Protein AF-A0A9P3E677-F1 (afdb_monomer_lite)

Foldseek 3Di:
DVVVVVVVVVVVVVCVVCVVVDPPDPDDDDDFDADLVGDTDPSNVVVLVVCCVPDDPVVSVVVVVVVVVVSVVVNVVVVVD

Structure (mmCIF, N/CA/C/O backbone):
data_AF-A0A9P3E677-F1
#
_entry.id   AF-A0A9P3E677-F1
#
loop_
_atom_site.group_PDB
_atom_site.id
_atom_site.type_symbol
_atom_site.label_atom_id
_atom_site.label_alt_id
_atom_site.label_comp_id
_atom_site.label_asym_id
_atom_site.label_entity_id
_atom_site.label_seq_id
_atom_site.pdbx_PDB_ins_code
_atom_site.Cartn_x
_atom_site.Cartn_y
_atom_site.Cartn_z
_atom_site.occupancy
_atom_site.B_iso_or_equiv
_atom_site.auth_seq_id
_atom_site.auth_comp_id
_atom_site.auth_asym_id
_atom_site.auth_atom_id
_atom_site.pdbx_PDB_model_num
ATOM 1 N N . MET A 1 1 ? 1.971 -14.411 -29.778 1.00 58.97 1 MET A N 1
ATOM 2 C CA . MET A 1 1 ? 1.248 -15.488 -29.061 1.00 58.97 1 MET A CA 1
ATOM 3 C C . MET A 1 1 ? 2.140 -16.370 -28.164 1.00 58.97 1 MET A C 1
ATOM 5 O O . MET A 1 1 ? 1.666 -16.816 -27.133 1.00 58.97 1 MET A O 1
ATOM 9 N N . LEU A 1 2 ? 3.428 -16.605 -28.475 1.00 59.84 2 LEU A N 1
ATOM 10 C CA . LEU A 1 2 ? 4.331 -17.428 -27.633 1.00 59.84 2 LEU A CA 1
ATOM 11 C C . LEU A 1 2 ? 4.841 -16.741 -26.344 1.00 59.84 2 LEU A C 1
ATOM 13 O O . LEU A 1 2 ? 5.010 -17.410 -25.327 1.00 59.84 2 LEU A O 1
ATOM 17 N N . LYS A 1 3 ? 5.043 -15.413 -26.359 1.00 59.44 3 LYS A N 1
ATOM 18 C CA . LYS A 1 3 ? 5.541 -14.644 -25.198 1.00 59.44 3 LYS A CA 1
ATOM 19 C C . LYS A 1 3 ? 4.578 -14.653 -24.003 1.00 59.44 3 LYS A C 1
ATOM 21 O O . LYS A 1 3 ? 5.023 -14.783 -22.870 1.00 59.44 3 LYS A O 1
ATOM 26 N N . SER A 1 4 ? 3.268 -14.591 -24.252 1.00 73.31 4 SER A N 1
ATOM 27 C CA . SER A 1 4 ? 2.248 -14.672 -23.198 1.00 73.31 4 SER A CA 1
ATOM 28 C C . SER A 1 4 ? 2.207 -16.050 -22.536 1.00 73.31 4 SER A C 1
ATOM 30 O O . SER A 1 4 ? 2.028 -16.143 -21.329 1.00 73.31 4 SER A O 1
ATOM 32 N N . ARG A 1 5 ? 2.453 -17.129 -23.293 1.00 81.06 5 ARG A N 1
ATOM 33 C CA . ARG A 1 5 ? 2.470 -18.498 -22.755 1.00 81.06 5 ARG A CA 1
ATOM 34 C C . ARG A 1 5 ? 3.633 -18.738 -21.787 1.00 81.06 5 ARG A C 1
ATOM 36 O O . ARG A 1 5 ? 3.459 -19.430 -20.792 1.00 81.06 5 ARG A O 1
ATOM 43 N N . LEU A 1 6 ? 4.807 -18.177 -22.080 1.00 87.12 6 LEU A N 1
ATOM 44 C CA . LEU A 1 6 ? 5.974 -18.234 -21.189 1.00 87.12 6 LEU A CA 1
ATOM 45 C C . LEU A 1 6 ? 5.769 -17.382 -19.933 1.00 87.12 6 LEU A C 1
ATOM 47 O O . LEU A 1 6 ? 6.040 -17.860 -18.835 1.00 87.12 6 LEU A O 1
ATOM 51 N N . ALA A 1 7 ? 5.239 -16.165 -20.089 1.00 83.69 7 ALA A N 1
ATOM 52 C CA . ALA A 1 7 ? 4.919 -15.295 -18.960 1.00 83.69 7 ALA A CA 1
ATOM 53 C C . ALA A 1 7 ? 3.904 -15.947 -18.010 1.00 83.69 7 ALA A C 1
ATOM 55 O O . ALA A 1 7 ? 4.143 -15.981 -16.808 1.00 83.69 7 ALA A O 1
ATOM 56 N N . ASN A 1 8 ? 2.829 -16.538 -18.541 1.00 85.75 8 ASN A N 1
ATOM 57 C CA . ASN A 1 8 ? 1.820 -17.206 -17.720 1.00 85.75 8 ASN A CA 1
ATOM 58 C C . ASN A 1 8 ? 2.407 -18.406 -16.966 1.00 85.75 8 ASN A C 1
ATOM 60 O O . ASN A 1 8 ? 2.246 -18.477 -15.758 1.00 85.75 8 ASN A O 1
ATOM 64 N N . LYS A 1 9 ? 3.197 -19.269 -17.624 1.00 90.69 9 LYS A N 1
ATOM 65 C CA . LYS A 1 9 ? 3.878 -20.387 -16.939 1.00 90.69 9 LYS A CA 1
ATOM 66 C C . LYS A 1 9 ? 4.785 -19.927 -15.796 1.00 90.69 9 LYS A C 1
ATOM 68 O O . LYS A 1 9 ? 4.843 -20.578 -14.757 1.00 90.69 9 LYS A O 1
ATOM 73 N N . TYR A 1 10 ? 5.512 -18.828 -15.997 1.00 88.50 10 TYR A N 1
ATOM 74 C CA . TYR A 1 10 ? 6.345 -18.246 -14.948 1.00 88.50 10 TYR A CA 1
ATOM 75 C C . TYR A 1 10 ? 5.493 -17.724 -13.785 1.00 88.50 10 TYR A C 1
ATOM 77 O O . TYR A 1 10 ? 5.781 -18.033 -12.630 1.00 88.50 10 TYR A O 1
ATOM 85 N N . LEU A 1 11 ? 4.427 -16.976 -14.082 1.00 86.94 11 LEU A N 1
ATOM 86 C CA . LEU A 1 11 ? 3.513 -16.447 -13.069 1.00 86.94 11 LEU A CA 1
ATOM 87 C C . LEU A 1 11 ? 2.824 -17.566 -12.277 1.00 86.94 11 LEU A C 1
ATOM 89 O O . LEU A 1 11 ? 2.751 -17.460 -11.056 1.00 86.94 11 LEU A O 1
ATOM 93 N N . ASP A 1 12 ? 2.403 -18.644 -12.940 1.00 87.56 12 ASP A N 1
ATOM 94 C CA . ASP A 1 12 ? 1.798 -19.819 -12.303 1.00 87.56 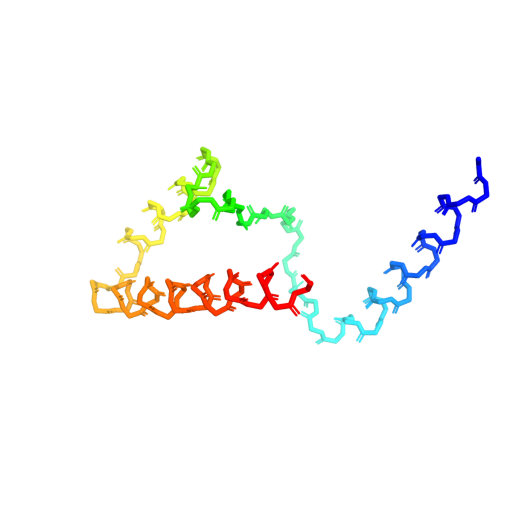12 ASP A CA 1
ATOM 95 C C . ASP A 1 12 ? 2.793 -20.510 -11.359 1.00 87.56 12 ASP A C 1
ATOM 97 O O . ASP A 1 12 ? 2.465 -20.800 -10.212 1.00 87.56 12 ASP A O 1
ATOM 101 N N . SER A 1 13 ? 4.051 -20.685 -11.781 1.00 89.06 13 SER A N 1
ATOM 102 C CA . SER A 1 13 ? 5.102 -21.255 -10.924 1.00 89.06 13 SER A CA 1
ATOM 103 C C . SER A 1 13 ? 5.403 -20.385 -9.698 1.00 89.06 13 SER A C 1
ATOM 105 O O . SER A 1 13 ? 5.579 -20.904 -8.591 1.00 89.06 13 SER A O 1
ATOM 107 N N . VAL A 1 14 ? 5.437 -19.060 -9.870 1.00 86.00 14 VAL A N 1
ATOM 108 C CA . VAL A 1 14 ? 5.587 -18.121 -8.750 1.00 86.00 14 VAL A CA 1
ATOM 109 C C . VAL A 1 14 ? 4.377 -18.205 -7.819 1.00 86.00 14 VAL A C 1
ATOM 111 O O . VAL A 1 14 ? 4.559 -18.214 -6.601 1.00 86.00 14 VAL A O 1
ATOM 114 N N . ALA A 1 15 ? 3.161 -18.288 -8.364 1.00 83.19 15 ALA A N 1
ATOM 115 C CA . ALA A 1 15 ? 1.938 -18.420 -7.582 1.00 83.19 15 ALA A CA 1
ATOM 116 C C . ALA A 1 15 ? 1.952 -19.706 -6.745 1.00 83.19 15 ALA A C 1
ATOM 118 O O . ALA A 1 15 ? 1.766 -19.619 -5.530 1.00 83.19 15 ALA A O 1
ATOM 119 N N . ASP A 1 16 ? 2.276 -20.850 -7.354 1.00 85.62 16 ASP A N 1
ATOM 120 C CA . ASP A 1 16 ? 2.401 -22.152 -6.686 1.00 85.62 16 ASP A CA 1
ATOM 121 C C . ASP A 1 16 ? 3.428 -22.117 -5.552 1.00 85.62 16 ASP A C 1
ATOM 123 O O . ASP A 1 16 ? 3.149 -22.540 -4.426 1.00 85.62 16 ASP A O 1
ATOM 127 N N . HIS A 1 17 ? 4.597 -21.517 -5.794 1.00 85.19 17 HIS A N 1
ATOM 128 C CA . HIS A 1 17 ? 5.617 -21.349 -4.759 1.00 85.19 17 HIS A CA 1
ATOM 129 C C . HIS A 1 17 ? 5.138 -20.470 -3.588 1.00 85.19 17 HIS A C 1
ATOM 131 O O . HIS A 1 17 ? 5.576 -20.639 -2.447 1.00 85.19 17 HIS A O 1
ATOM 137 N N . LYS A 1 18 ? 4.221 -19.531 -3.842 1.00 81.81 18 LYS A N 1
ATOM 138 C CA . LYS A 1 18 ? 3.658 -18.621 -2.835 1.00 81.81 18 LYS A CA 1
ATOM 139 C C . LYS A 1 18 ? 2.341 -19.115 -2.225 1.00 81.81 18 LYS A C 1
ATOM 141 O O . LYS A 1 18 ? 1.833 -18.440 -1.330 1.00 81.81 18 LYS A O 1
ATOM 146 N N . VAL A 1 19 ? 1.827 -20.292 -2.606 1.00 80.50 19 VAL A N 1
ATOM 147 C CA . VAL A 1 19 ? 0.558 -20.856 -2.090 1.00 80.50 19 VAL A CA 1
ATOM 148 C C . VAL A 1 19 ? 0.534 -20.926 -0.564 1.00 80.50 19 VAL A C 1
ATOM 150 O O . VAL A 1 19 ? -0.481 -20.598 0.043 1.00 80.50 19 VAL A O 1
ATOM 153 N N . ARG A 1 20 ? 1.662 -21.264 0.077 1.00 77.94 20 ARG A N 1
ATOM 154 C CA . ARG A 1 20 ? 1.767 -21.334 1.550 1.00 77.94 20 ARG A CA 1
ATOM 155 C C . ARG A 1 20 ? 1.552 -19.989 2.256 1.00 77.94 20 ARG A C 1
ATOM 157 O O . ARG A 1 20 ? 1.285 -19.969 3.451 1.00 77.94 20 ARG A O 1
ATOM 164 N N . HIS A 1 21 ? 1.669 -18.881 1.529 1.00 76.25 21 HIS A N 1
ATOM 165 C CA . HIS A 1 21 ? 1.437 -17.524 2.027 1.00 76.25 21 HIS A CA 1
ATOM 166 C C . HIS A 1 21 ? 0.190 -16.884 1.412 1.00 76.25 21 HIS A C 1
ATOM 168 O O . HIS A 1 21 ? -0.019 -15.677 1.558 1.00 76.25 21 HIS A O 1
ATOM 174 N N . ARG A 1 22 ? -0.633 -17.667 0.707 1.00 74.62 22 ARG A N 1
ATOM 175 C CA . ARG A 1 22 ? -1.877 -17.172 0.136 1.00 74.62 22 ARG A CA 1
ATOM 176 C C . ARG A 1 22 ? -2.829 -16.786 1.277 1.00 74.62 22 ARG A C 1
ATOM 178 O O . ARG A 1 22 ? -3.075 -17.612 2.156 1.00 74.62 22 ARG A O 1
ATOM 185 N N . PRO A 1 23 ? -3.386 -15.564 1.274 1.00 76.62 23 PRO A N 1
ATOM 186 C CA . PRO A 1 23 ? -4.443 -15.208 2.208 1.00 76.62 23 PRO A CA 1
ATOM 187 C C . PRO A 1 23 ? -5.628 -16.167 2.055 1.00 76.62 23 PRO A C 1
ATOM 189 O O . PRO A 1 23 ? -6.017 -16.491 0.935 1.00 76.62 23 PRO A O 1
ATOM 192 N N . THR A 1 24 ? -6.248 -16.575 3.162 1.00 81.81 24 THR A N 1
ATOM 193 C CA . THR A 1 24 ? -7.461 -17.418 3.148 1.00 81.81 24 THR A CA 1
ATOM 194 C C . THR A 1 24 ? -8.673 -16.700 2.535 1.00 81.81 24 THR A C 1
ATOM 196 O O . THR A 1 24 ? -9.706 -17.314 2.290 1.00 81.81 24 THR A O 1
ATOM 199 N N . SER A 1 25 ? -8.587 -15.386 2.304 1.00 81.56 25 SER A N 1
ATOM 200 C CA . SER A 1 25 ? -9.683 -14.607 1.739 1.00 81.56 25 SER A CA 1
ATOM 201 C C . SER A 1 25 ? -9.860 -14.870 0.239 1.00 81.56 25 SER A C 1
ATOM 203 O O . SER A 1 25 ? -8.909 -14.874 -0.539 1.00 81.56 25 SER A O 1
ATOM 205 N N . ASN A 1 26 ? -11.121 -14.997 -0.181 1.00 81.94 26 ASN A N 1
ATOM 206 C CA . ASN A 1 26 ? -11.514 -15.024 -1.595 1.00 81.94 26 ASN A CA 1
ATOM 207 C C . ASN A 1 26 ? -11.716 -13.613 -2.176 1.00 81.94 26 ASN A C 1
ATOM 209 O O . ASN A 1 26 ? -12.301 -13.456 -3.246 1.00 81.94 26 ASN A O 1
ATOM 213 N N . LEU A 1 27 ? -11.282 -12.573 -1.455 1.00 81.88 27 LEU A N 1
ATOM 214 C CA . LEU A 1 27 ? -11.414 -11.196 -1.917 1.00 81.88 27 LEU A CA 1
ATOM 215 C C . LEU A 1 27 ? -10.446 -10.944 -3.078 1.00 81.88 27 LEU A C 1
ATOM 217 O O . LEU A 1 27 ? -9.306 -11.418 -3.032 1.00 81.88 27 LEU A O 1
ATOM 221 N N . PRO A 1 28 ? -10.865 -10.184 -4.105 1.00 82.31 28 PRO A N 1
ATOM 222 C CA . PRO A 1 28 ? -9.973 -9.827 -5.192 1.00 82.31 28 PRO A CA 1
ATOM 223 C C . PRO A 1 28 ? -8.777 -9.037 -4.655 1.00 82.31 28 PRO A C 1
ATOM 225 O O . PRO A 1 28 ? -8.890 -8.228 -3.731 1.00 82.31 28 PRO A O 1
ATOM 228 N N . PHE A 1 29 ? -7.611 -9.265 -5.258 1.00 81.62 29 PHE A N 1
ATOM 229 C CA . PHE A 1 29 ? -6.429 -8.481 -4.940 1.00 81.62 29 PHE A CA 1
ATOM 230 C C . PHE A 1 29 ? -6.637 -7.028 -5.382 1.00 81.62 29 PHE A C 1
ATOM 232 O O . PHE A 1 29 ? -6.908 -6.750 -6.550 1.00 81.62 29 PHE A O 1
ATOM 239 N N . HIS A 1 30 ? -6.474 -6.097 -4.444 1.00 83.69 30 HIS A N 1
ATOM 240 C CA . HIS A 1 30 ? -6.509 -4.667 -4.719 1.00 83.69 30 HIS A CA 1
ATOM 241 C C . HIS A 1 30 ? -5.096 -4.090 -4.601 1.00 83.69 30 HIS A C 1
ATOM 243 O O . HIS A 1 30 ? -4.589 -3.960 -3.484 1.00 83.69 30 HIS A O 1
ATOM 249 N N . PRO A 1 31 ? -4.440 -3.751 -5.727 1.00 87.94 31 PRO A N 1
ATOM 250 C CA . PRO A 1 31 ? -3.078 -3.249 -5.688 1.00 87.94 31 PRO A CA 1
ATOM 251 C C . PRO A 1 31 ? -3.018 -1.856 -5.059 1.00 87.94 31 PRO A C 1
ATOM 253 O O . PRO A 1 31 ? -3.858 -0.990 -5.316 1.00 87.94 31 PRO A O 1
ATOM 256 N N . ILE A 1 32 ? -1.963 -1.640 -4.279 1.00 91.69 32 ILE A N 1
ATOM 257 C CA . ILE A 1 32 ? -1.547 -0.330 -3.784 1.00 91.69 32 ILE A CA 1
ATOM 258 C C . ILE A 1 32 ? -0.524 0.212 -4.776 1.00 91.69 32 ILE A C 1
ATOM 260 O O . ILE A 1 32 ? 0.555 -0.357 -4.932 1.00 91.69 32 ILE A O 1
ATOM 264 N N . VAL A 1 33 ? -0.886 1.284 -5.476 1.00 91.25 33 VAL A N 1
ATOM 265 C CA . VAL A 1 33 ? -0.130 1.800 -6.620 1.00 91.25 33 VAL A CA 1
ATOM 266 C C . VAL A 1 33 ? 0.300 3.237 -6.361 1.00 91.25 33 VAL A C 1
ATOM 268 O O . VAL A 1 33 ? -0.528 4.112 -6.091 1.00 91.25 33 VAL A O 1
ATOM 271 N N . PHE A 1 34 ? 1.602 3.463 -6.513 1.00 89.00 34 PHE A N 1
ATOM 272 C CA . PHE A 1 34 ? 2.247 4.767 -6.460 1.00 89.00 34 PHE A CA 1
ATOM 273 C C . PHE A 1 34 ? 2.858 5.099 -7.820 1.00 89.00 34 PHE A C 1
ATOM 275 O O . PHE A 1 34 ? 3.429 4.228 -8.476 1.00 89.00 34 PHE A O 1
ATOM 282 N N . SER A 1 35 ? 2.764 6.359 -8.239 1.00 86.94 35 SER A N 1
ATOM 283 C CA . SER A 1 35 ? 3.545 6.871 -9.363 1.00 86.94 35 SER A CA 1
ATOM 284 C C . SER A 1 35 ? 5.034 6.907 -9.009 1.00 86.94 35 SER A C 1
ATOM 286 O O . SER A 1 35 ? 5.411 6.881 -7.835 1.00 86.94 35 SER A O 1
ATOM 288 N N . LEU A 1 36 ? 5.890 7.088 -10.019 1.00 80.38 36 LEU A N 1
ATOM 289 C CA . LEU A 1 36 ? 7.319 7.335 -9.803 1.00 80.38 36 LEU A CA 1
ATOM 290 C C . LEU A 1 36 ? 7.561 8.548 -8.889 1.00 80.38 36 LEU A C 1
ATOM 292 O O . LEU A 1 36 ? 8.471 8.536 -8.060 1.00 80.38 36 LEU A O 1
ATOM 296 N N . SER A 1 37 ? 6.717 9.581 -8.999 1.00 81.31 37 SER A N 1
ATOM 297 C CA . SER A 1 37 ? 6.751 10.770 -8.141 1.00 81.31 37 SER A CA 1
ATOM 298 C C . SER A 1 37 ? 6.242 10.523 -6.710 1.00 81.31 37 SER A C 1
ATOM 300 O O . SER A 1 37 ? 6.457 11.375 -5.851 1.00 81.31 37 SER A O 1
ATOM 302 N N . GLY A 1 38 ? 5.665 9.353 -6.418 1.00 85.19 38 GLY A N 1
ATOM 303 C CA . GLY A 1 38 ? 5.115 8.985 -5.110 1.00 85.19 38 GLY A CA 1
ATOM 304 C C . GLY A 1 38 ? 3.626 9.309 -4.942 1.00 85.19 38 GLY A C 1
ATOM 305 O O . GLY A 1 38 ? 3.108 9.236 -3.831 1.00 85.19 38 GLY A O 1
ATOM 306 N N . MET A 1 39 ? 2.920 9.664 -6.018 1.00 89.56 39 MET A N 1
ATOM 307 C CA . MET A 1 39 ? 1.487 9.963 -5.970 1.00 89.56 39 MET A CA 1
ATOM 308 C C . MET A 1 39 ? 0.654 8.685 -5.965 1.00 89.56 39 MET A C 1
ATOM 310 O O . MET A 1 39 ? 0.851 7.798 -6.792 1.00 89.56 39 MET A O 1
ATOM 314 N N . MET A 1 40 ? -0.313 8.610 -5.056 1.00 93.62 40 MET A N 1
ATOM 315 C CA . MET A 1 40 ? -1.281 7.516 -4.990 1.00 93.62 40 MET A CA 1
ATOM 316 C C . MET A 1 40 ? -2.335 7.663 -6.088 1.00 93.62 40 MET A C 1
ATOM 318 O O . MET A 1 40 ? -2.821 8.765 -6.348 1.00 93.62 40 MET A O 1
ATOM 322 N N . ASN A 1 41 ? -2.753 6.549 -6.691 1.00 93.62 41 ASN A N 1
ATOM 323 C CA . ASN A 1 41 ? -3.961 6.555 -7.516 1.00 93.62 41 ASN A CA 1
ATOM 324 C C . ASN A 1 41 ? -5.237 6.622 -6.644 1.00 93.62 41 ASN A C 1
ATOM 326 O O . ASN A 1 41 ? -5.206 6.398 -5.431 1.00 93.62 41 ASN A O 1
ATOM 330 N N . GLY A 1 42 ? -6.390 6.890 -7.265 1.00 94.62 42 GLY A N 1
ATOM 331 C CA . GLY A 1 42 ? -7.653 7.064 -6.537 1.00 94.62 42 GLY A CA 1
ATOM 332 C C . GLY A 1 42 ? -8.085 5.846 -5.705 1.00 94.62 42 GLY A C 1
ATOM 333 O O . GLY A 1 42 ? -8.627 6.014 -4.612 1.00 94.62 42 GLY A O 1
ATOM 334 N N . SER A 1 43 ? -7.822 4.619 -6.173 1.00 92.81 43 SER A N 1
ATOM 335 C CA . SER A 1 43 ? -8.133 3.401 -5.407 1.00 92.81 43 SER A CA 1
ATOM 336 C C . SER A 1 43 ? -7.243 3.265 -4.171 1.00 92.81 43 SER A C 1
ATOM 338 O O . SER A 1 43 ? -7.743 2.956 -3.090 1.00 92.81 43 SER A O 1
ATOM 340 N N . THR A 1 44 ? -5.951 3.570 -4.298 1.00 95.06 44 THR A N 1
ATOM 341 C CA . THR A 1 44 ? -4.997 3.556 -3.183 1.00 95.06 44 THR A CA 1
ATOM 342 C C . THR A 1 44 ? -5.372 4.595 -2.133 1.00 95.06 44 THR A C 1
ATOM 344 O O . THR A 1 44 ? -5.410 4.274 -0.947 1.00 95.06 44 THR A O 1
ATOM 347 N N . THR A 1 45 ? -5.767 5.802 -2.545 1.00 95.25 45 THR A N 1
ATOM 348 C CA . THR A 1 45 ? -6.236 6.840 -1.615 1.00 95.25 45 THR A CA 1
ATOM 349 C C . THR A 1 45 ? -7.412 6.357 -0.760 1.00 95.25 45 THR A C 1
ATOM 351 O O . THR A 1 45 ? -7.420 6.574 0.453 1.00 95.25 45 THR A O 1
ATOM 354 N N . LYS A 1 46 ? -8.381 5.643 -1.353 1.00 95.50 46 LYS A N 1
ATOM 355 C CA . LYS A 1 46 ? -9.522 5.070 -0.613 1.00 95.50 46 LYS A CA 1
ATOM 356 C C . LYS A 1 46 ? -9.083 4.014 0.406 1.00 95.50 46 LYS A C 1
ATOM 358 O O . LYS A 1 46 ? -9.584 4.012 1.530 1.00 95.50 46 LYS A O 1
ATOM 363 N N . VAL A 1 47 ? -8.129 3.153 0.046 1.00 93.88 47 VAL A N 1
ATOM 364 C CA . VAL A 1 47 ? -7.561 2.151 0.966 1.00 93.88 47 VAL A CA 1
ATOM 365 C C . VAL A 1 47 ? -6.880 2.835 2.153 1.00 93.88 47 VAL A C 1
ATOM 367 O O . VAL A 1 47 ? -7.160 2.490 3.300 1.00 93.88 47 VAL A O 1
ATOM 370 N N . PHE A 1 48 ? -6.066 3.863 1.905 1.00 95.06 48 PHE A N 1
ATOM 371 C CA . PHE A 1 48 ? -5.380 4.606 2.966 1.00 95.06 48 PHE A CA 1
ATOM 372 C C . PHE A 1 48 ? -6.353 5.371 3.865 1.00 95.06 48 PHE A C 1
ATOM 374 O O . PHE A 1 48 ? -6.155 5.411 5.078 1.00 95.06 48 PHE A O 1
ATOM 381 N N . ALA A 1 49 ? -7.434 5.921 3.306 1.00 96.06 49 ALA A N 1
ATOM 382 C CA . ALA A 1 49 ? -8.500 6.536 4.093 1.00 96.06 49 ALA A CA 1
ATOM 383 C C . ALA A 1 49 ? -9.185 5.517 5.023 1.00 96.06 49 ALA A C 1
ATOM 385 O O . ALA A 1 49 ? -9.406 5.813 6.199 1.00 96.06 49 ALA A O 1
ATOM 386 N N . SER A 1 50 ? -9.459 4.305 4.527 1.00 95.81 50 SER A N 1
ATOM 387 C CA . SER A 1 50 ? -9.998 3.209 5.342 1.00 95.81 50 SER A CA 1
ATOM 388 C C . SER A 1 50 ? -9.031 2.817 6.463 1.00 95.81 50 SER A C 1
ATOM 390 O O . SER A 1 50 ? -9.410 2.781 7.633 1.00 95.81 50 SER A O 1
ATOM 392 N N . TRP A 1 51 ? -7.749 2.633 6.142 1.00 95.69 51 TRP A N 1
ATOM 393 C CA . TRP A 1 51 ? -6.716 2.314 7.129 1.00 95.69 51 TRP A CA 1
ATOM 394 C C . TRP A 1 51 ? -6.557 3.392 8.194 1.00 95.69 51 TRP A C 1
ATOM 396 O O . TRP A 1 51 ? -6.479 3.072 9.376 1.00 95.69 51 TRP A O 1
ATOM 406 N N . LYS A 1 52 ? -6.582 4.669 7.806 1.00 97.06 52 LYS A N 1
ATOM 407 C CA . LYS A 1 52 ? -6.530 5.794 8.747 1.00 97.06 52 LYS A CA 1
ATOM 408 C C . LYS A 1 52 ? -7.697 5.780 9.735 1.00 97.06 52 LYS A C 1
ATOM 410 O O . LYS A 1 52 ? -7.529 6.224 10.865 1.00 97.06 52 LYS A O 1
ATOM 415 N N . ARG A 1 53 ? -8.867 5.290 9.311 1.00 97.31 53 ARG A N 1
ATOM 416 C CA . ARG A 1 53 ? -10.063 5.182 10.156 1.00 97.31 53 ARG A CA 1
ATOM 417 C C . ARG A 1 53 ? -9.983 4.016 11.143 1.00 97.31 53 ARG A C 1
ATOM 419 O O . ARG A 1 53 ? -10.476 4.154 12.255 1.00 97.31 53 ARG A O 1
ATOM 426 N N . VAL A 1 54 ? -9.405 2.884 10.740 1.00 97.19 54 VAL A N 1
ATOM 427 C CA . VAL A 1 54 ? -9.373 1.657 11.564 1.00 97.19 54 VAL A CA 1
ATOM 428 C C . VAL A 1 54 ? -8.107 1.521 12.414 1.00 97.19 54 VAL A C 1
ATOM 430 O O . VAL A 1 54 ? -8.120 0.821 13.421 1.00 97.19 54 VAL A O 1
ATOM 433 N N . MET A 1 55 ? -7.005 2.168 12.027 1.00 97.69 55 MET A N 1
ATOM 434 C CA . MET A 1 55 ? -5.736 2.114 12.754 1.00 97.69 55 MET A CA 1
ATOM 435 C C . MET A 1 55 ? -5.633 3.230 13.793 1.00 97.69 55 MET A C 1
ATOM 437 O O . MET A 1 55 ? -6.134 4.338 13.603 1.00 97.69 55 MET A O 1
ATOM 441 N N . THR A 1 56 ? -4.877 2.979 14.865 1.00 98.06 56 THR A N 1
ATOM 442 C CA . THR A 1 56 ? -4.487 4.059 15.778 1.00 98.06 56 THR A CA 1
ATOM 443 C C . THR A 1 56 ? -3.610 5.079 15.049 1.00 98.06 56 THR A C 1
ATOM 445 O O . THR A 1 56 ? -2.860 4.743 14.124 1.00 98.06 56 THR A O 1
ATOM 448 N N . ARG A 1 57 ? -3.641 6.336 15.506 1.00 97.50 57 ARG A N 1
ATOM 449 C CA . ARG A 1 57 ? -2.818 7.415 14.937 1.00 97.50 57 ARG A CA 1
ATOM 450 C C . ARG A 1 57 ? -1.326 7.059 14.911 1.00 97.50 57 ARG A C 1
ATOM 452 O O . ARG A 1 57 ? -0.651 7.351 13.927 1.00 97.50 57 ARG A O 1
ATOM 459 N N . GLY A 1 58 ? -0.818 6.420 15.968 1.00 98.06 58 GLY A N 1
ATOM 460 C CA . GLY A 1 58 ? 0.581 5.994 16.066 1.00 98.06 58 GLY A CA 1
ATOM 461 C C . GLY A 1 58 ? 0.940 4.936 15.022 1.00 98.06 58 GLY A C 1
ATOM 462 O O . GLY A 1 58 ? 1.904 5.111 14.276 1.00 98.06 58 GLY A O 1
ATOM 463 N N . THR A 1 59 ? 0.122 3.886 14.909 1.00 98.06 59 THR A N 1
ATOM 464 C CA . THR A 1 59 ? 0.318 2.807 13.930 1.00 98.06 59 THR A CA 1
ATOM 465 C C . THR A 1 59 ? 0.241 3.326 12.497 1.00 98.06 59 THR A C 1
ATOM 467 O O . THR A 1 59 ? 1.118 3.020 11.689 1.00 98.06 59 THR A O 1
ATOM 470 N N . TYR A 1 60 ? -0.758 4.159 12.190 1.00 97.75 60 TYR A N 1
ATOM 471 C CA . TYR A 1 60 ? -0.920 4.751 10.863 1.00 97.75 60 TYR A CA 1
ATOM 472 C C . TYR A 1 60 ? 0.292 5.613 10.474 1.00 97.75 60 TYR A C 1
ATOM 474 O O . TYR A 1 60 ? 0.854 5.452 9.391 1.00 97.75 60 TYR A O 1
ATOM 482 N N . ASN A 1 61 ? 0.761 6.475 11.381 1.00 97.44 61 ASN A N 1
ATOM 483 C CA . ASN A 1 61 ? 1.929 7.323 11.134 1.00 97.44 61 ASN A CA 1
ATOM 484 C C . ASN A 1 61 ? 3.221 6.513 10.968 1.00 97.44 61 ASN A C 1
ATOM 486 O O . ASN A 1 61 ? 4.051 6.845 10.120 1.00 97.44 61 ASN A O 1
ATOM 490 N N . LEU A 1 62 ? 3.408 5.459 11.766 1.00 97.81 62 LEU A N 1
ATOM 491 C CA . LEU A 1 62 ? 4.565 4.576 11.636 1.00 97.81 62 LEU A CA 1
ATOM 492 C C . LEU A 1 62 ? 4.555 3.845 10.289 1.00 97.81 62 LEU A C 1
ATOM 494 O O . LEU A 1 62 ? 5.591 3.776 9.626 1.00 97.81 62 LEU A O 1
ATOM 498 N N . MET A 1 63 ? 3.391 3.339 9.872 1.00 96.38 63 MET A N 1
ATOM 499 C CA . MET A 1 63 ? 3.210 2.699 8.569 1.00 96.38 63 MET A CA 1
ATOM 500 C C . MET A 1 63 ? 3.561 3.662 7.429 1.00 96.38 63 MET A C 1
ATOM 502 O O . MET A 1 63 ? 4.373 3.303 6.577 1.00 96.38 63 MET A O 1
ATOM 506 N N . LEU A 1 64 ? 3.060 4.905 7.468 1.00 94.38 64 LEU A N 1
ATOM 507 C CA . LEU A 1 64 ? 3.403 5.925 6.472 1.00 94.38 64 LEU A CA 1
ATOM 508 C C . LEU A 1 64 ? 4.910 6.185 6.401 1.00 94.38 64 LEU A C 1
ATOM 510 O O . LEU A 1 64 ? 5.468 6.198 5.310 1.00 94.38 64 LEU A O 1
ATOM 514 N N . LYS A 1 65 ? 5.592 6.339 7.543 1.00 96.12 65 LYS A N 1
ATOM 515 C CA . LYS A 1 65 ? 7.048 6.565 7.569 1.00 96.12 65 LYS A CA 1
ATOM 516 C C . LYS A 1 65 ? 7.825 5.411 6.935 1.00 96.12 65 LYS A C 1
ATOM 518 O O . LYS A 1 65 ? 8.733 5.653 6.142 1.00 96.12 65 LYS A O 1
ATOM 523 N N . ARG A 1 66 ? 7.464 4.165 7.264 1.00 95.69 66 ARG A N 1
ATOM 524 C CA . ARG A 1 66 ? 8.104 2.969 6.691 1.00 95.69 66 ARG A CA 1
ATOM 525 C C . ARG A 1 66 ? 7.886 2.893 5.185 1.00 95.69 66 ARG A C 1
ATOM 527 O O . ARG A 1 66 ? 8.838 2.662 4.448 1.00 95.69 66 ARG A O 1
ATOM 534 N N . LEU A 1 67 ? 6.659 3.140 4.734 1.00 91.62 67 LEU A N 1
ATOM 535 C CA . LEU A 1 67 ? 6.334 3.121 3.315 1.00 91.62 67 LEU A CA 1
ATOM 536 C C . LEU A 1 67 ? 7.085 4.211 2.544 1.00 91.62 67 LEU A C 1
ATOM 538 O O . LEU A 1 67 ? 7.674 3.918 1.507 1.00 91.62 67 LEU A O 1
ATOM 542 N N . SER A 1 68 ? 7.129 5.437 3.073 1.00 91.06 68 SER A N 1
ATOM 543 C CA . SER A 1 68 ? 7.901 6.536 2.482 1.00 91.06 68 SER A CA 1
ATOM 544 C C . SER A 1 68 ? 9.381 6.182 2.337 1.00 91.06 68 SER A C 1
ATOM 546 O O . SER A 1 68 ? 9.966 6.448 1.290 1.00 91.06 68 SER A O 1
ATOM 548 N N . LEU A 1 69 ? 9.978 5.542 3.349 1.00 92.25 69 LEU A N 1
ATOM 549 C CA . LEU A 1 69 ? 11.366 5.083 3.281 1.00 92.25 69 LEU A CA 1
ATOM 550 C C . LEU A 1 69 ? 11.563 4.027 2.183 1.00 92.25 69 LEU A C 1
ATOM 552 O O . LEU A 1 69 ? 12.489 4.155 1.387 1.00 92.25 69 LEU A O 1
ATOM 556 N N . CYS A 1 70 ? 10.683 3.024 2.096 1.00 89.38 70 CYS A N 1
ATOM 557 C CA . CYS A 1 70 ? 10.761 1.998 1.053 1.00 89.38 70 CYS A CA 1
ATOM 558 C C . CYS A 1 70 ? 10.632 2.592 -0.358 1.00 89.38 70 CYS A C 1
ATOM 560 O O . CYS A 1 70 ? 11.369 2.196 -1.258 1.00 89.38 70 CYS A O 1
ATOM 562 N N . LEU A 1 71 ? 9.729 3.557 -0.552 1.00 87.12 71 LEU A N 1
ATOM 563 C CA . LEU A 1 71 ? 9.555 4.241 -1.837 1.00 87.12 71 LEU A CA 1
ATOM 564 C C . LEU A 1 71 ? 10.783 5.082 -2.202 1.00 87.12 71 LEU A C 1
ATOM 566 O O . LEU A 1 71 ? 11.197 5.084 -3.360 1.00 87.12 71 LEU A O 1
ATOM 570 N N . LEU A 1 72 ? 11.396 5.755 -1.225 1.00 88.81 72 LEU A N 1
ATOM 571 C CA . LEU A 1 72 ? 12.631 6.505 -1.444 1.00 88.81 72 LEU A CA 1
ATOM 572 C C . LEU A 1 72 ? 13.788 5.574 -1.831 1.00 88.81 72 LEU A C 1
ATOM 574 O O . LEU A 1 72 ? 14.485 5.844 -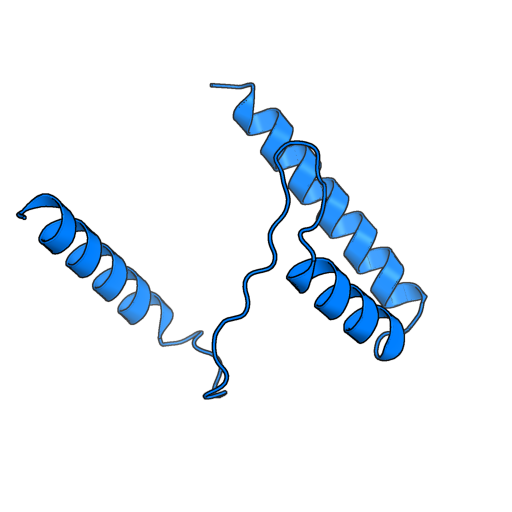2.803 1.00 88.81 72 LEU A O 1
ATOM 578 N N . GLN A 1 73 ? 13.952 4.454 -1.125 1.00 88.19 73 GLN A N 1
ATOM 579 C CA . GLN A 1 73 ? 14.966 3.444 -1.444 1.00 88.19 73 GLN A CA 1
ATOM 580 C C . GLN A 1 73 ? 14.761 2.844 -2.838 1.00 88.19 73 GLN A C 1
ATOM 582 O O . GLN A 1 73 ? 15.718 2.706 -3.595 1.00 88.19 73 GLN A O 1
ATOM 587 N N . ALA A 1 74 ? 13.517 2.512 -3.195 1.00 85.19 74 ALA A N 1
ATOM 588 C CA . ALA A 1 74 ? 13.187 2.020 -4.527 1.00 85.19 74 ALA A CA 1
ATOM 589 C C . ALA A 1 74 ? 13.518 3.062 -5.604 1.00 85.19 74 ALA A C 1
ATOM 591 O O . ALA A 1 74 ? 14.092 2.709 -6.629 1.00 85.19 74 ALA A O 1
ATOM 592 N N . ARG A 1 75 ? 13.225 4.345 -5.351 1.00 83.88 75 ARG A N 1
ATOM 593 C CA . ARG A 1 75 ? 13.574 5.437 -6.265 1.00 83.88 75 ARG A CA 1
ATOM 594 C C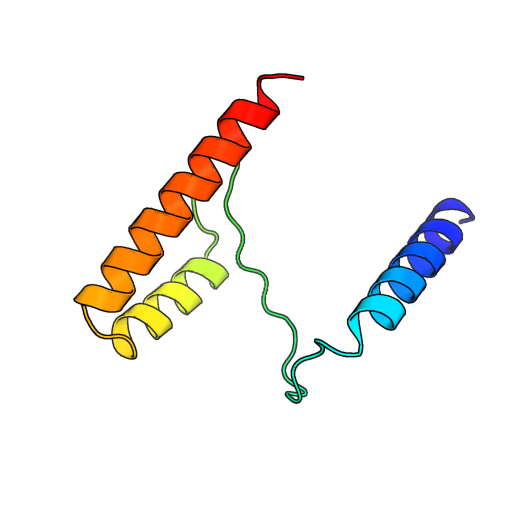 . ARG A 1 75 ? 15.085 5.548 -6.466 1.00 83.88 75 ARG A C 1
ATOM 596 O O . ARG A 1 75 ? 15.502 5.650 -7.610 1.00 83.88 75 ARG A O 1
ATOM 603 N N . VAL A 1 76 ? 15.880 5.528 -5.394 1.00 86.56 76 VAL A N 1
ATOM 604 C CA . VAL A 1 76 ? 17.352 5.597 -5.493 1.00 86.56 76 VAL A CA 1
ATOM 605 C C . VAL A 1 76 ? 17.882 4.458 -6.361 1.00 86.56 76 VAL A C 1
ATOM 607 O O . VAL A 1 76 ? 18.604 4.718 -7.313 1.00 86.56 76 VAL A O 1
ATOM 610 N N . ARG A 1 77 ? 17.429 3.222 -6.123 1.00 83.75 77 ARG A N 1
ATOM 611 C CA . ARG A 1 77 ? 17.832 2.056 -6.929 1.00 83.75 77 ARG A CA 1
ATOM 612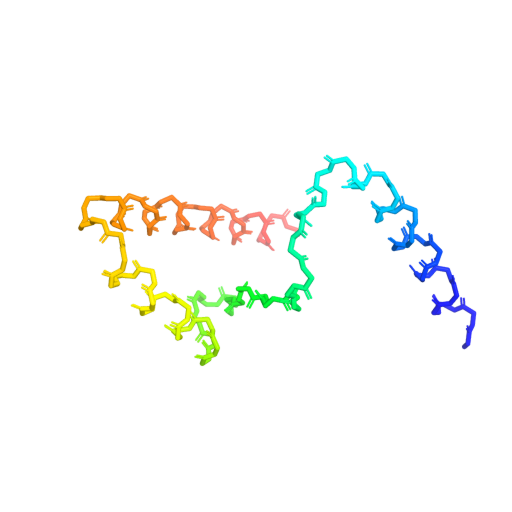 C C . ARG A 1 77 ? 17.457 2.183 -8.404 1.00 83.75 77 ARG A C 1
ATOM 614 O O . ARG A 1 77 ? 18.204 1.727 -9.256 1.00 83.75 77 ARG A O 1
ATOM 621 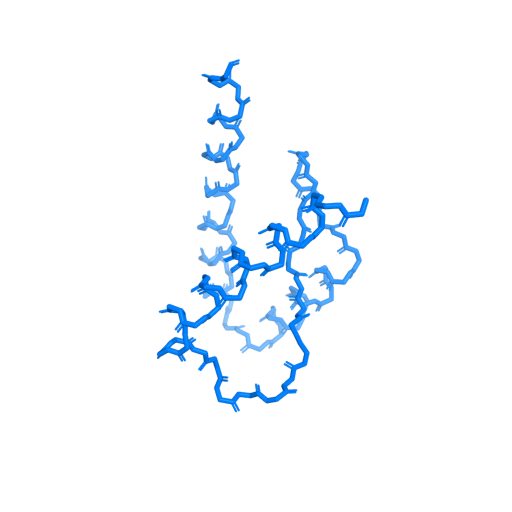N N . SER A 1 78 ? 16.321 2.803 -8.719 1.00 72.31 78 SER A N 1
ATOM 622 C CA . SER A 1 78 ? 15.929 3.050 -10.112 1.00 72.31 78 SER A CA 1
ATOM 623 C C . SER A 1 78 ? 16.828 4.060 -10.836 1.00 72.31 78 SER A C 1
ATOM 625 O O . SER A 1 78 ? 16.779 4.112 -12.059 1.00 72.31 78 SER A O 1
ATOM 627 N N . PHE A 1 79 ? 17.610 4.863 -10.106 1.00 68.25 79 PHE A N 1
ATOM 628 C CA . PHE A 1 79 ? 18.619 5.774 -10.661 1.00 68.25 79 PHE A CA 1
ATOM 629 C C . PHE A 1 79 ? 20.040 5.185 -10.654 1.00 68.25 79 PHE A C 1
ATOM 631 O O . PHE A 1 79 ? 20.940 5.798 -11.214 1.00 68.25 79 PHE A O 1
ATOM 638 N N . GLU A 1 80 ? 20.246 4.018 -10.035 1.00 59.97 80 GLU A N 1
ATOM 639 C CA . GLU A 1 80 ? 21.513 3.266 -10.059 1.00 59.97 80 GLU A CA 1
ATOM 640 C C . GLU A 1 80 ? 21.596 2.282 -11.251 1.00 59.97 80 GLU A C 1
ATOM 642 O O . GLU A 1 80 ? 22.469 1.416 -11.273 1.00 59.97 80 GLU A O 1
ATOM 647 N N . LEU A 1 81 ? 20.686 2.407 -12.228 1.00 50.28 81 LEU A N 1
ATOM 648 C CA . LEU A 1 81 ? 20.671 1.667 -13.498 1.00 50.28 81 LEU A CA 1
ATOM 649 C C . LEU A 1 81 ? 21.319 2.466 -14.631 1.00 50.28 81 LEU A C 1
ATOM 651 O O . LEU A 1 81 ? 20.973 3.661 -14.770 1.00 50.28 81 LEU A O 1
#

Sequence (81 aa):
MLKSRLANKYLDSVADHKVRHRPT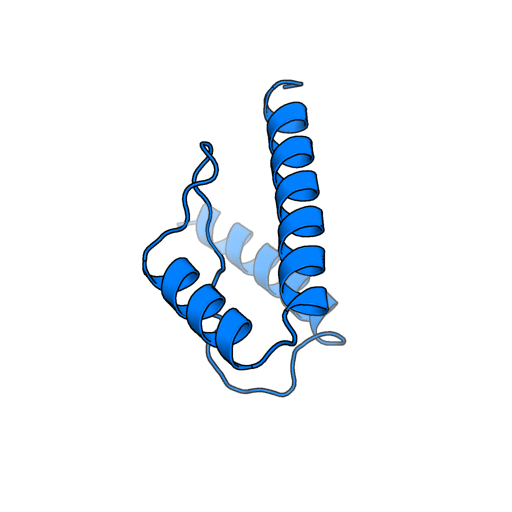SNLPFHPIVFSLSGMMNGSTTKVFASWKRVMTRGTYNLMLKRLSLCLLQARVRSFEL

Radius of gyration: 16.76 Å; chains: 1; bounding box: 33×33×45 Å

pLDDT: mean 86.54, std 10.18, range [50.28, 98.06]

Secondary structure (DSSP, 8-state):
-HHHHHHHHHHHHHHHHHGGG--S--PPP----B-TT-PBPHHHHHHHHHHHHHS-HHHHHHHHHHHHHHHHHHHHHHH--